Protein AF-A0A9E8ZI12-F1 (afdb_monomer_lite)

Radius of gyration: 11.43 Å; chains: 1; bounding box: 31×17×30 Å

pLDDT: mean 90.78, std 6.97, range [58.88, 96.12]

Foldseek 3Di:
DDDLVRLVVVLVVVVVCLVVCVVVVADPVLSVVLVVLSVVLVVCSVVVHDSVVSVVVNVVSSPPD

Sequence (65 aa):
MASRAEQEEYLASIAQAVDVGDFDYLPPDQIRVLNDLIAAAWNALKQGEDVAPHIDKIEQVRERR

Organism: NCBI:txid2016057

Structure (mmCIF, N/CA/C/O backbone):
data_AF-A0A9E8ZI12-F1
#
_entry.id   AF-A0A9E8ZI12-F1
#
loop_
_atom_site.group_PDB
_atom_site.id
_atom_site.type_symbol
_atom_site.label_atom_id
_atom_site.label_alt_id
_atom_site.label_comp_id
_atom_site.label_asym_id
_atom_site.label_entity_id
_atom_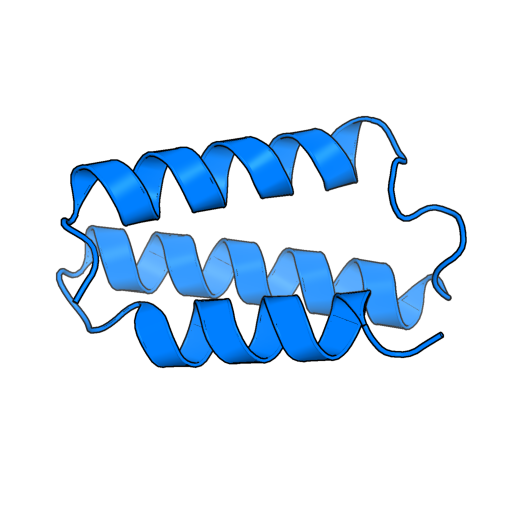site.label_seq_id
_atom_site.pdbx_PDB_ins_code
_atom_site.Cartn_x
_atom_site.Cartn_y
_atom_site.Cartn_z
_atom_site.occupancy
_atom_site.B_iso_or_equiv
_atom_site.auth_seq_id
_atom_site.auth_comp_id
_atom_site.auth_asym_id
_atom_site.auth_atom_id
_atom_site.pdbx_PDB_model_num
ATOM 1 N N . MET A 1 1 ? 0.866 -0.647 17.520 1.00 61.12 1 MET A N 1
ATOM 2 C CA . MET A 1 1 ? 0.236 -0.850 16.201 1.00 61.12 1 MET A CA 1
ATOM 3 C C . MET A 1 1 ? -0.126 0.514 15.657 1.00 61.12 1 MET A C 1
ATOM 5 O O . MET A 1 1 ? -0.582 1.329 16.452 1.00 61.12 1 MET A O 1
ATOM 9 N N . ALA A 1 2 ? 0.142 0.770 14.376 1.00 76.19 2 ALA A N 1
ATOM 10 C CA . ALA A 1 2 ? -0.272 2.007 13.722 1.00 76.19 2 ALA A CA 1
ATOM 11 C C . ALA A 1 2 ? -1.801 2.154 13.801 1.00 76.19 2 ALA A C 1
ATOM 13 O O . ALA A 1 2 ? -2.535 1.165 13.740 1.00 76.19 2 ALA A O 1
ATOM 14 N N . SER A 1 3 ? -2.272 3.378 13.981 1.00 88.81 3 SER A N 1
ATOM 15 C CA . SER A 1 3 ? -3.677 3.741 13.895 1.00 88.81 3 SER A CA 1
ATOM 16 C C . SER A 1 3 ? -4.211 3.519 12.481 1.00 88.81 3 SER A C 1
ATOM 18 O O . SER A 1 3 ? -3.468 3.482 11.501 1.00 88.81 3 SER A O 1
ATOM 20 N N . ARG A 1 4 ? -5.537 3.417 12.363 1.00 86.94 4 ARG A N 1
ATOM 21 C CA . ARG A 1 4 ? -6.212 3.282 11.066 1.00 86.94 4 ARG A CA 1
ATOM 22 C C . ARG A 1 4 ? -5.862 4.426 10.105 1.00 86.94 4 ARG A C 1
ATOM 24 O O . ARG A 1 4 ? -5.693 4.180 8.920 1.00 86.94 4 ARG A O 1
ATOM 31 N N . ALA A 1 5 ? -5.732 5.648 10.625 1.00 89.94 5 ALA A N 1
ATOM 32 C CA . ALA A 1 5 ? -5.357 6.818 9.835 1.00 89.94 5 ALA A CA 1
ATOM 33 C C . ALA A 1 5 ? -3.918 6.712 9.305 1.00 89.94 5 ALA A C 1
ATOM 35 O O . ALA A 1 5 ? -3.686 6.971 8.132 1.00 89.94 5 ALA A O 1
ATOM 36 N N . GLU A 1 6 ? -2.974 6.257 10.135 1.00 91.75 6 GLU A N 1
ATOM 37 C CA . GLU A 1 6 ? -1.582 6.033 9.711 1.00 91.75 6 GLU A CA 1
ATOM 38 C C . GLU A 1 6 ? -1.480 4.922 8.654 1.00 91.75 6 GLU A C 1
ATOM 40 O O . GLU A 1 6 ? -0.707 5.035 7.707 1.00 91.75 6 GLU A O 1
ATOM 45 N N . GLN A 1 7 ? -2.283 3.858 8.776 1.00 90.81 7 GLN A N 1
ATOM 46 C CA . GLN A 1 7 ? -2.358 2.804 7.758 1.00 90.81 7 GLN A CA 1
ATOM 47 C C . GLN A 1 7 ? -2.926 3.333 6.435 1.00 90.81 7 GLN A C 1
ATOM 49 O O . GLN A 1 7 ? -2.407 3.010 5.370 1.00 90.81 7 GLN A O 1
ATOM 54 N N . GLU A 1 8 ? -3.977 4.150 6.495 1.00 93.12 8 GLU A N 1
ATOM 55 C CA . GLU A 1 8 ? -4.601 4.766 5.323 1.00 93.12 8 GLU A CA 1
ATOM 56 C C . GLU A 1 8 ? -3.643 5.719 4.595 1.00 93.12 8 GLU A C 1
ATOM 58 O O . GLU A 1 8 ? -3.477 5.623 3.379 1.00 93.12 8 GLU A O 1
ATOM 63 N N . GLU A 1 9 ? -2.962 6.588 5.344 1.00 94.69 9 GLU A N 1
ATOM 64 C CA . GLU A 1 9 ? -1.964 7.520 4.814 1.00 94.69 9 GLU A CA 1
ATOM 65 C C . GLU A 1 9 ? -0.796 6.777 4.158 1.00 94.69 9 GLU A C 1
ATOM 67 O O . GLU A 1 9 ? -0.392 7.106 3.041 1.00 94.69 9 GLU A O 1
ATOM 72 N N . TYR A 1 10 ? -0.303 5.720 4.804 1.00 93.88 10 TYR A N 1
ATOM 73 C CA . TYR A 1 10 ? 0.744 4.873 4.247 1.00 93.88 10 TYR A CA 1
ATOM 74 C C . TYR A 1 10 ? 0.318 4.212 2.925 1.00 93.88 10 TYR A C 1
ATOM 76 O O . TYR A 1 10 ? 1.062 4.249 1.942 1.00 93.88 10 TYR A O 1
ATOM 84 N N . LEU A 1 11 ? -0.888 3.631 2.870 1.00 94.56 11 LEU A N 1
ATOM 85 C CA . LEU A 1 11 ? -1.392 2.986 1.654 1.00 94.56 11 LEU A CA 1
ATOM 86 C C . LEU A 1 11 ? -1.627 3.985 0.515 1.00 94.56 11 LEU A C 1
ATOM 88 O O . LEU A 1 11 ? -1.424 3.642 -0.650 1.00 94.56 11 LEU A O 1
ATOM 92 N N . ALA A 1 12 ? -2.032 5.215 0.834 1.00 95.88 12 ALA A N 1
ATOM 93 C CA . ALA A 1 12 ? -2.161 6.284 -0.150 1.00 95.88 12 ALA A CA 1
ATOM 94 C C . ALA A 1 12 ? -0.789 6.718 -0.684 1.00 95.88 12 ALA A C 1
ATOM 96 O O . ALA A 1 12 ? -0.600 6.807 -1.897 1.00 95.88 12 ALA A O 1
ATOM 97 N N . SER A 1 13 ? 0.180 6.924 0.214 1.00 95.69 13 SER A N 1
ATOM 98 C CA . SER A 1 13 ? 1.544 7.312 -0.146 1.00 95.69 13 SER A CA 1
ATOM 99 C C . SER A 1 13 ? 2.208 6.282 -1.054 1.00 95.69 13 SER A C 1
ATOM 101 O O . SER A 1 13 ? 2.815 6.652 -2.059 1.00 95.69 13 SER A O 1
ATOM 103 N N . ILE A 1 14 ? 2.062 4.989 -0.756 1.00 93.81 14 ILE A N 1
ATOM 104 C CA . ILE A 1 14 ? 2.693 3.975 -1.595 1.00 93.81 14 ILE A CA 1
ATOM 105 C C . ILE A 1 14 ? 1.983 3.785 -2.938 1.00 93.81 14 ILE A C 1
ATOM 107 O O . ILE A 1 14 ? 2.655 3.592 -3.947 1.00 93.81 14 ILE A O 1
ATOM 111 N N . ALA A 1 15 ? 0.651 3.874 -2.986 1.00 94.56 15 ALA A N 1
ATOM 112 C CA . ALA A 1 15 ? -0.073 3.830 -4.254 1.00 94.56 15 ALA A CA 1
ATOM 113 C C . ALA A 1 15 ? 0.404 4.957 -5.182 1.00 94.56 15 ALA A C 1
ATOM 115 O O . ALA A 1 15 ? 0.717 4.712 -6.344 1.00 94.56 15 ALA A O 1
ATOM 116 N N . GLN A 1 16 ? 0.576 6.162 -4.630 1.00 95.31 16 GLN A N 1
ATOM 117 C CA . GLN A 1 16 ? 1.138 7.289 -5.363 1.00 95.31 16 GLN A CA 1
ATOM 118 C C . GLN A 1 16 ? 2.562 7.008 -5.860 1.00 95.31 16 GLN A C 1
ATOM 120 O O . GLN A 1 16 ? 2.858 7.307 -7.012 1.00 95.31 16 GLN A O 1
ATOM 125 N N . ALA A 1 17 ? 3.430 6.427 -5.026 1.00 93.31 17 ALA A N 1
ATOM 126 C CA . ALA A 1 17 ? 4.797 6.073 -5.415 1.00 93.31 17 ALA A CA 1
ATOM 127 C C . ALA A 1 17 ? 4.828 5.076 -6.594 1.00 93.31 17 ALA A C 1
ATOM 129 O O . ALA A 1 17 ? 5.660 5.196 -7.493 1.00 93.31 17 ALA A O 1
ATOM 130 N N . VAL A 1 18 ? 3.883 4.128 -6.646 1.00 90.94 18 VAL A N 1
ATOM 131 C CA . VAL A 1 18 ? 3.724 3.242 -7.813 1.00 90.94 18 VAL A CA 1
ATOM 132 C C . VAL A 1 18 ? 3.287 4.016 -9.051 1.00 90.94 18 VAL A C 1
ATOM 134 O O . VAL A 1 18 ? 3.882 3.832 -10.111 1.00 90.94 18 VAL A O 1
ATOM 137 N N . ASP A 1 19 ? 2.295 4.895 -8.924 1.00 90.56 19 ASP A N 1
ATOM 138 C CA . ASP A 1 19 ? 1.750 5.656 -10.054 1.00 90.56 19 ASP A CA 1
ATOM 139 C C . ASP A 1 19 ? 2.775 6.608 -10.691 1.00 90.56 19 ASP A C 1
ATOM 141 O O . ASP A 1 19 ? 2.734 6.840 -11.901 1.00 90.56 19 ASP A O 1
ATOM 145 N N . VAL A 1 20 ? 3.703 7.159 -9.899 1.00 93.81 20 VAL A N 1
ATOM 146 C CA . VAL A 1 20 ? 4.757 8.069 -10.390 1.00 93.81 20 VAL A CA 1
ATOM 147 C C . VAL A 1 20 ? 6.037 7.353 -10.836 1.00 93.81 20 VAL A C 1
ATOM 149 O O . VAL A 1 20 ? 6.968 8.023 -11.283 1.00 93.81 20 VAL A O 1
AT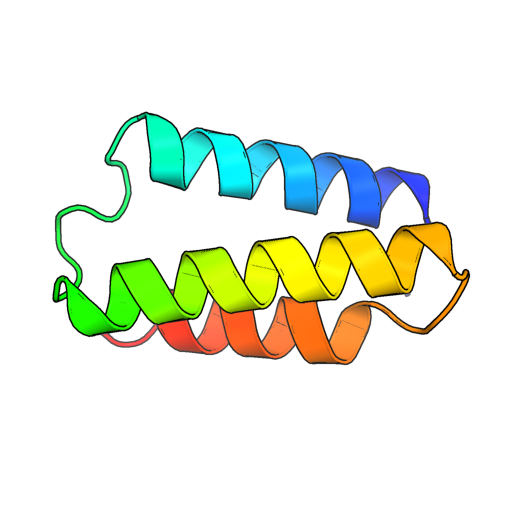OM 152 N N . GLY A 1 21 ? 6.086 6.019 -10.754 1.00 90.62 21 GLY A N 1
ATOM 153 C CA . GLY A 1 21 ? 7.231 5.224 -11.210 1.00 90.62 21 GLY A CA 1
ATOM 154 C C . GLY A 1 21 ? 8.410 5.178 -10.232 1.00 90.62 21 GLY A C 1
ATOM 155 O O . GLY A 1 21 ? 9.518 4.816 -10.627 1.00 90.62 21 GLY A O 1
ATOM 156 N N . ASP A 1 22 ? 8.207 5.481 -8.942 1.00 91.12 22 ASP A N 1
ATOM 157 C CA . ASP A 1 22 ? 9.288 5.412 -7.941 1.00 91.12 22 ASP A CA 1
ATOM 158 C C . ASP A 1 22 ? 9.867 3.992 -7.816 1.00 91.12 22 ASP A C 1
ATOM 160 O O . ASP A 1 22 ? 11.002 3.821 -7.373 1.00 91.12 22 ASP A O 1
ATOM 164 N N . PHE A 1 23 ? 9.109 2.974 -8.238 1.00 90.12 23 PHE A N 1
ATOM 165 C CA . PHE A 1 23 ? 9.495 1.564 -8.236 1.00 90.12 23 PHE A CA 1
ATOM 166 C C . PHE A 1 23 ? 9.916 1.021 -9.611 1.00 90.12 23 PHE A C 1
ATOM 168 O O . PHE A 1 23 ? 10.013 -0.194 -9.759 1.00 90.12 23 PHE A O 1
ATOM 175 N N . ASP A 1 24 ? 10.219 1.868 -10.603 1.00 88.06 24 ASP A N 1
ATOM 176 C CA . ASP A 1 24 ? 10.634 1.432 -11.955 1.00 88.06 24 ASP A CA 1
ATOM 177 C C . ASP A 1 24 ? 11.944 0.619 -11.973 1.00 88.06 24 ASP A C 1
ATOM 179 O O . ASP A 1 24 ? 12.274 -0.039 -12.960 1.00 88.06 24 ASP A O 1
ATOM 183 N N . TYR A 1 25 ? 12.698 0.635 -10.870 1.00 89.44 25 TYR A N 1
ATOM 184 C CA . TYR A 1 25 ? 13.850 -0.244 -10.667 1.00 89.44 25 TYR A CA 1
ATOM 185 C C . TYR A 1 25 ? 13.461 -1.709 -10.406 1.00 89.44 25 TYR A C 1
ATOM 187 O O . TYR A 1 25 ? 14.312 -2.592 -10.531 1.00 89.44 25 TYR A O 1
ATOM 195 N N . LEU A 1 26 ? 12.211 -1.982 -10.017 1.00 90.88 26 LEU A N 1
ATOM 196 C CA . LEU A 1 26 ? 11.707 -3.334 -9.805 1.00 90.88 26 LEU A CA 1
ATOM 197 C C . LEU A 1 26 ? 11.311 -3.988 -11.139 1.00 90.88 26 LEU A C 1
ATOM 199 O O . LEU A 1 26 ? 10.821 -3.325 -12.055 1.00 90.88 26 LEU A O 1
ATOM 203 N N . PRO A 1 27 ? 11.441 -5.318 -11.250 1.00 92.81 27 PRO A N 1
ATOM 204 C CA . PRO A 1 27 ? 10.879 -6.066 -12.366 1.00 92.81 27 PRO A CA 1
ATOM 205 C C . PRO A 1 27 ? 9.355 -5.849 -12.520 1.00 92.81 27 PRO A C 1
ATOM 207 O O . PRO A 1 27 ? 8.645 -5.757 -11.512 1.00 92.81 27 PRO A O 1
ATOM 210 N N . PRO A 1 28 ? 8.802 -5.837 -13.752 1.00 91.19 28 PRO A N 1
ATOM 211 C CA . PRO A 1 28 ? 7.372 -5.592 -13.984 1.00 91.19 28 PRO A CA 1
ATOM 212 C C . PRO A 1 28 ? 6.414 -6.551 -13.257 1.00 91.19 28 PRO A C 1
ATOM 214 O O . PRO A 1 28 ? 5.290 -6.180 -12.917 1.00 91.19 28 PRO A O 1
ATOM 217 N N . ASP A 1 29 ? 6.830 -7.796 -13.020 1.00 93.50 29 ASP A N 1
ATOM 218 C CA . ASP A 1 29 ? 6.079 -8.772 -12.228 1.00 93.50 29 ASP A CA 1
ATOM 219 C C . ASP A 1 29 ? 6.015 -8.383 -10.747 1.00 93.50 29 ASP A C 1
ATOM 221 O O . ASP A 1 29 ? 4.955 -8.514 -10.137 1.00 93.50 29 ASP A O 1
ATOM 225 N N . GLN A 1 30 ? 7.092 -7.827 -10.188 1.00 91.94 30 GLN A N 1
ATOM 226 C CA . GLN A 1 30 ? 7.101 -7.325 -8.814 1.00 91.94 30 GLN A CA 1
ATOM 227 C C . GLN A 1 30 ? 6.256 -6.061 -8.658 1.00 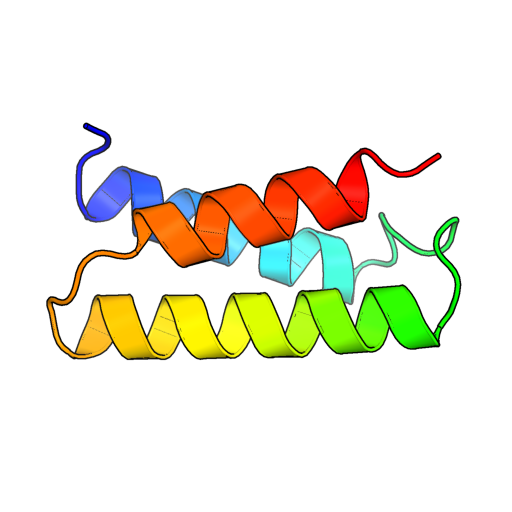91.94 30 GLN A C 1
ATOM 229 O O . GLN A 1 30 ? 5.532 -5.947 -7.673 1.00 91.94 30 GLN A O 1
ATOM 234 N N . ILE A 1 31 ? 6.263 -5.160 -9.647 1.00 92.12 31 ILE A N 1
ATOM 235 C CA . ILE A 1 31 ? 5.374 -3.984 -9.663 1.00 92.12 31 ILE A CA 1
ATOM 236 C C . ILE A 1 31 ? 3.903 -4.426 -9.670 1.00 92.12 31 ILE A C 1
ATOM 238 O O . ILE A 1 31 ? 3.079 -3.877 -8.937 1.00 92.12 31 ILE A O 1
ATOM 242 N N . ARG A 1 32 ? 3.560 -5.462 -10.450 1.00 92.31 32 ARG A N 1
ATOM 243 C CA . ARG A 1 32 ? 2.207 -6.040 -10.438 1.00 92.31 32 ARG A CA 1
ATOM 244 C C . ARG A 1 32 ? 1.851 -6.616 -9.067 1.00 92.31 32 ARG A C 1
ATOM 246 O O . ARG A 1 32 ? 0.778 -6.315 -8.556 1.00 92.31 32 ARG A O 1
ATOM 253 N N . VAL A 1 33 ? 2.757 -7.379 -8.454 1.00 93.88 33 VAL A N 1
ATOM 254 C CA . VAL A 1 33 ? 2.559 -7.909 -7.095 1.00 93.88 33 VAL A CA 1
ATOM 255 C C . VAL A 1 33 ? 2.378 -6.776 -6.080 1.00 93.88 33 VAL A C 1
ATOM 257 O O . VAL A 1 33 ? 1.511 -6.879 -5.215 1.00 93.88 33 VAL A O 1
ATOM 260 N N . LEU A 1 34 ? 3.147 -5.689 -6.189 1.00 93.44 34 LEU A N 1
ATOM 261 C CA . LEU A 1 34 ? 3.014 -4.525 -5.312 1.00 93.44 34 LEU A CA 1
ATOM 262 C C . LEU A 1 34 ? 1.612 -3.912 -5.431 1.00 93.44 34 LEU A C 1
ATOM 264 O O . LEU A 1 34 ? 0.950 -3.704 -4.417 1.00 93.44 34 LEU A O 1
ATOM 268 N N . ASN A 1 35 ? 1.128 -3.710 -6.659 1.00 93.75 35 ASN A N 1
ATOM 269 C CA . ASN A 1 35 ? -0.223 -3.213 -6.928 1.00 93.75 35 ASN A CA 1
ATOM 270 C C . ASN A 1 35 ? -1.317 -4.121 -6.349 1.00 93.75 35 ASN A C 1
ATOM 272 O O . ASN A 1 35 ? -2.239 -3.634 -5.692 1.00 93.75 35 ASN A O 1
ATOM 276 N N . ASP A 1 36 ? -1.198 -5.437 -6.534 1.00 95.38 36 ASP A N 1
ATOM 277 C CA . ASP A 1 36 ? -2.162 -6.405 -6.001 1.00 95.38 36 ASP A CA 1
ATOM 278 C C . ASP A 1 36 ? -2.189 -6.385 -4.463 1.00 95.38 36 ASP A C 1
ATOM 280 O O . ASP A 1 36 ? -3.257 -6.443 -3.846 1.00 95.38 36 ASP A O 1
ATOM 284 N N . LEU A 1 37 ? -1.020 -6.257 -3.825 1.00 95.62 37 LEU A N 1
ATOM 285 C CA . LEU A 1 37 ? -0.908 -6.160 -2.371 1.00 95.62 37 LEU A CA 1
ATOM 286 C C . LEU A 1 37 ? -1.500 -4.855 -1.829 1.00 95.62 37 LEU A C 1
ATOM 288 O O . LEU A 1 37 ? -2.204 -4.895 -0.820 1.00 95.62 37 LEU A O 1
ATOM 292 N N . ILE A 1 38 ? -1.261 -3.725 -2.500 1.00 95.31 38 ILE A N 1
ATOM 293 C CA . ILE A 1 38 ? -1.849 -2.424 -2.147 1.00 95.31 38 ILE A CA 1
ATOM 294 C C . ILE A 1 38 ? -3.376 -2.496 -2.246 1.00 95.31 38 ILE A C 1
ATOM 296 O O . ILE A 1 38 ? -4.079 -2.098 -1.315 1.00 95.31 38 ILE A O 1
ATOM 300 N N . ALA A 1 39 ? -3.910 -3.068 -3.328 1.00 96.00 39 ALA A N 1
ATOM 301 C CA . ALA A 1 39 ? -5.349 -3.251 -3.499 1.00 96.00 39 ALA A CA 1
ATOM 302 C C . ALA A 1 39 ? -5.952 -4.161 -2.413 1.00 96.00 39 ALA A C 1
ATOM 304 O O . ALA A 1 39 ? -7.012 -3.857 -1.856 1.00 96.00 39 ALA A O 1
ATOM 305 N N . ALA A 1 40 ? -5.267 -5.256 -2.069 1.00 96.06 40 ALA A N 1
ATOM 3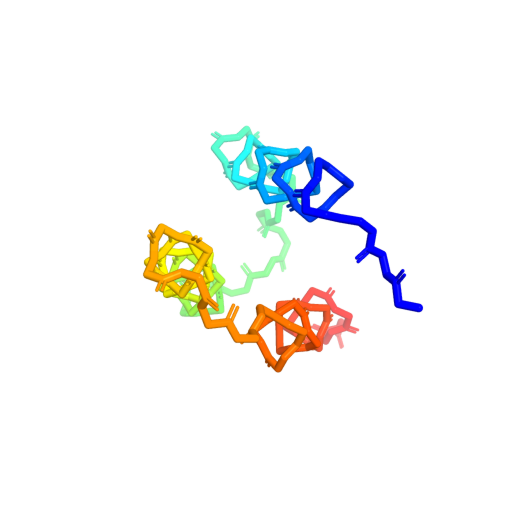06 C CA . ALA A 1 40 ? -5.681 -6.147 -0.990 1.00 96.06 40 ALA A CA 1
ATOM 307 C C . ALA A 1 40 ? -5.679 -5.438 0.376 1.00 96.06 40 ALA A C 1
ATOM 309 O O . ALA A 1 40 ? -6.644 -5.570 1.127 1.00 96.06 40 ALA A O 1
ATOM 310 N N . ALA A 1 41 ? -4.653 -4.633 0.663 1.00 95.56 41 ALA A N 1
ATOM 311 C CA . ALA A 1 41 ? -4.556 -3.852 1.894 1.00 95.56 41 ALA A CA 1
ATOM 312 C C . ALA A 1 41 ? -5.706 -2.840 2.026 1.00 95.56 41 ALA A C 1
ATOM 314 O O . ALA A 1 41 ? -6.326 -2.733 3.084 1.00 95.56 41 ALA A O 1
ATOM 315 N N . TRP A 1 42 ? -6.058 -2.152 0.934 1.00 95.75 42 TRP A N 1
ATOM 316 C CA . TRP A 1 42 ? -7.211 -1.249 0.897 1.00 95.75 42 TRP A CA 1
ATOM 317 C C . TRP A 1 42 ? -8.536 -1.966 1.151 1.00 95.75 42 TRP A C 1
ATOM 319 O O . TRP A 1 42 ? -9.418 -1.424 1.821 1.00 95.75 42 TRP A O 1
ATOM 329 N N . ASN A 1 43 ? -8.695 -3.181 0.627 1.00 96.12 43 ASN A N 1
ATOM 330 C CA . ASN A 1 43 ? -9.886 -3.988 0.879 1.00 96.12 43 ASN A CA 1
ATOM 331 C C . ASN A 1 43 ? -9.970 -4.439 2.342 1.00 96.12 43 ASN A C 1
ATOM 333 O O . ASN A 1 43 ? -11.045 -4.315 2.930 1.00 96.12 43 ASN A O 1
ATOM 337 N N . ALA A 1 44 ? -8.857 -4.881 2.934 1.00 94.12 44 ALA A N 1
ATOM 338 C CA . ALA A 1 44 ? -8.777 -5.235 4.351 1.00 94.12 44 ALA A CA 1
ATOM 339 C C . ALA A 1 44 ? -9.136 -4.030 5.242 1.00 94.12 44 ALA A C 1
ATOM 341 O O . ALA A 1 44 ? -10.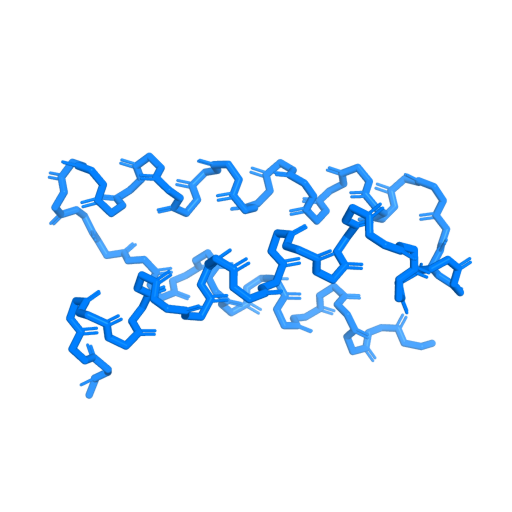023 -4.116 6.094 1.00 94.12 44 ALA A O 1
ATOM 342 N N . LEU A 1 45 ? -8.553 -2.857 4.958 1.00 92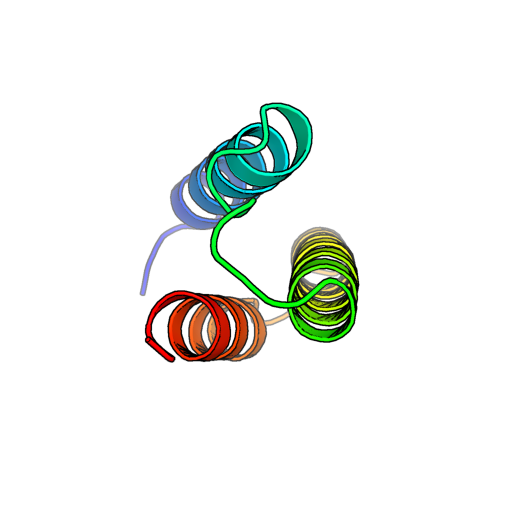.75 45 LEU A N 1
ATOM 343 C CA . LEU A 1 45 ? -8.836 -1.610 5.678 1.00 92.75 45 LEU A CA 1
ATOM 344 C C . LEU A 1 45 ? -10.330 -1.243 5.619 1.00 92.75 45 LEU A C 1
ATOM 346 O O . LEU A 1 45 ? -10.934 -0.891 6.637 1.00 92.75 45 LEU A O 1
ATOM 350 N N . LYS A 1 46 ? -10.957 -1.347 4.438 1.00 93.25 46 LYS A N 1
ATOM 351 C CA . LYS A 1 46 ? -12.396 -1.074 4.249 1.00 93.25 46 LYS A CA 1
ATOM 352 C C . LYS A 1 46 ? -13.282 -2.032 5.042 1.00 93.25 46 LYS A C 1
ATOM 354 O O . LYS A 1 46 ? -14.301 -1.598 5.573 1.00 93.25 46 LYS A O 1
ATOM 359 N N . GLN A 1 47 ? -12.884 -3.296 5.147 1.00 94.81 47 GLN A N 1
ATOM 360 C CA . GLN A 1 47 ? -13.605 -4.325 5.899 1.00 94.81 47 GLN A CA 1
ATOM 361 C C . GLN A 1 47 ? -13.340 -4.256 7.412 1.00 94.81 47 GLN A C 1
ATOM 363 O O . GLN A 1 47 ? -14.043 -4.900 8.186 1.00 94.81 47 GLN A O 1
ATOM 368 N N . GLY A 1 48 ? -12.386 -3.424 7.849 1.00 91.62 48 GLY A N 1
ATOM 369 C CA . GLY A 1 48 ? -11.978 -3.332 9.253 1.00 91.62 48 GLY A CA 1
ATOM 370 C C . GLY A 1 48 ? -11.118 -4.514 9.704 1.00 91.62 48 GLY A C 1
ATOM 371 O O . GLY A 1 48 ? -11.040 -4.785 10.900 1.00 91.62 48 GLY A O 1
ATOM 372 N N . GLU A 1 49 ? -10.509 -5.218 8.752 1.00 93.00 49 GLU A N 1
ATOM 373 C CA . GLU A 1 49 ? -9.582 -6.318 8.991 1.00 93.00 49 GLU A CA 1
ATOM 374 C C . GLU A 1 49 ? -8.173 -5.801 9.310 1.00 93.00 49 GLU A C 1
ATOM 376 O O . GLU A 1 49 ? -7.864 -4.617 9.147 1.00 93.00 49 GLU A O 1
ATOM 381 N N . ASP A 1 50 ? -7.306 -6.704 9.771 1.00 89.06 50 ASP A N 1
ATOM 382 C CA . ASP A 1 50 ? -5.906 -6.379 10.023 1.00 89.06 50 ASP A CA 1
ATOM 383 C C . ASP A 1 50 ? -5.142 -6.165 8.709 1.00 89.06 50 ASP A C 1
ATOM 385 O O . ASP A 1 50 ? -5.006 -7.061 7.875 1.00 89.06 50 ASP A O 1
ATOM 389 N N . VAL A 1 51 ? -4.618 -4.954 8.543 1.00 92.38 51 VAL A N 1
ATOM 390 C CA . VAL A 1 51 ? -3.884 -4.513 7.353 1.00 92.38 51 VAL A CA 1
ATOM 391 C C . VAL A 1 51 ? -2.385 -4.818 7.468 1.00 92.38 51 VAL A C 1
ATOM 393 O O . VAL A 1 51 ? -1.688 -4.870 6.451 1.00 92.38 51 VAL A O 1
ATOM 396 N N . ALA A 1 52 ? -1.871 -5.067 8.680 1.00 90.12 52 ALA A N 1
ATOM 397 C CA . ALA A 1 52 ? -0.440 -5.257 8.925 1.00 90.12 52 ALA A CA 1
ATOM 398 C C . ALA A 1 52 ? 0.198 -6.368 8.062 1.00 90.12 52 ALA A C 1
ATOM 400 O O . ALA A 1 52 ? 1.225 -6.097 7.441 1.00 90.12 52 ALA A O 1
ATOM 401 N N . PRO A 1 53 ? -0.422 -7.554 7.872 1.00 91.56 53 PRO A N 1
ATOM 402 C CA . PRO A 1 53 ? 0.158 -8.604 7.033 1.00 91.56 53 PRO A CA 1
ATOM 403 C C . PRO A 1 53 ? 0.304 -8.212 5.556 1.00 91.56 53 PRO A C 1
ATOM 405 O O . PRO A 1 53 ? 1.125 -8.788 4.838 1.00 91.56 53 PRO A O 1
ATOM 408 N N . HIS A 1 54 ? -0.517 -7.275 5.075 1.00 92.88 54 HIS A N 1
ATOM 409 C CA . HIS A 1 54 ? -0.418 -6.755 3.714 1.00 92.88 54 HIS A CA 1
ATOM 410 C C . HIS A 1 54 ? 0.707 -5.726 3.610 1.00 92.88 54 HIS A C 1
ATOM 412 O O . HIS A 1 54 ? 1.518 -5.820 2.692 1.00 92.88 54 HIS A O 1
ATOM 418 N N . ILE A 1 55 ? 0.797 -4.811 4.579 1.00 91.62 55 ILE A N 1
ATOM 419 C CA . ILE A 1 55 ? 1.878 -3.819 4.679 1.00 91.62 55 ILE A CA 1
ATOM 420 C C . ILE A 1 55 ? 3.242 -4.513 4.757 1.00 91.62 55 ILE A C 1
ATOM 422 O O . ILE A 1 55 ? 4.135 -4.187 3.980 1.00 91.62 55 ILE A O 1
ATOM 426 N N . ASP A 1 56 ? 3.380 -5.547 5.587 1.00 92.69 56 ASP A N 1
ATOM 427 C CA . ASP A 1 56 ? 4.637 -6.292 5.722 1.00 92.69 56 ASP A CA 1
ATOM 428 C C . ASP A 1 56 ? 5.084 -6.924 4.395 1.00 92.69 56 ASP A C 1
ATOM 430 O O . ASP A 1 56 ? 6.267 -6.920 4.053 1.00 92.69 56 ASP A O 1
ATOM 434 N N . LYS A 1 57 ? 4.144 -7.454 3.603 1.00 93.94 57 LYS A N 1
ATOM 435 C CA . LYS A 1 57 ? 4.450 -8.016 2.277 1.00 93.94 57 LYS A CA 1
ATOM 436 C C . LYS A 1 57 ? 4.847 -6.938 1.276 1.00 93.94 57 LYS A C 1
ATOM 438 O O . LYS A 1 57 ? 5.724 -7.175 0.451 1.00 93.94 57 LYS A O 1
ATOM 443 N N . ILE A 1 58 ? 4.205 -5.775 1.339 1.00 92.81 58 ILE A N 1
ATOM 444 C CA . ILE A 1 58 ? 4.537 -4.627 0.497 1.00 92.81 58 ILE A CA 1
ATOM 445 C C . ILE A 1 58 ? 5.973 -4.156 0.782 1.00 92.81 58 ILE A C 1
ATOM 447 O O . ILE A 1 58 ? 6.737 -3.926 -0.157 1.00 92.81 58 ILE A O 1
ATOM 451 N N . GLU A 1 59 ? 6.359 -4.064 2.057 1.00 91.81 59 GLU A N 1
ATOM 452 C CA . GLU A 1 59 ? 7.734 -3.736 2.462 1.00 91.81 59 GLU A CA 1
ATOM 453 C C . GLU A 1 59 ? 8.732 -4.803 1.977 1.00 91.81 59 GLU A C 1
ATOM 455 O O . GLU A 1 59 ? 9.755 -4.488 1.371 1.00 91.81 59 GLU A O 1
ATOM 460 N N . GLN A 1 60 ? 8.396 -6.088 2.111 1.00 91.38 60 GLN A N 1
ATOM 461 C CA . GLN A 1 60 ? 9.260 -7.165 1.612 1.00 91.38 60 GLN A CA 1
ATOM 462 C C . GLN A 1 60 ? 9.500 -7.110 0.101 1.00 91.38 60 GLN A C 1
ATOM 464 O O . GLN A 1 60 ? 10.575 -7.493 -0.353 1.00 91.38 60 GLN A O 1
ATOM 469 N N . VAL A 1 61 ? 8.510 -6.698 -0.693 1.00 88.69 61 VAL A N 1
ATOM 470 C CA . VAL A 1 61 ? 8.673 -6.599 -2.150 1.00 88.69 61 VAL A CA 1
ATOM 471 C C . VAL A 1 61 ? 9.548 -5.401 -2.515 1.00 88.69 61 VAL A C 1
ATOM 473 O O . VAL A 1 61 ? 10.434 -5.555 -3.349 1.00 88.69 61 VAL A O 1
ATOM 476 N N . ARG A 1 62 ? 9.383 -4.240 -1.867 1.00 83.00 62 ARG A N 1
ATOM 477 C CA . ARG A 1 62 ? 10.219 -3.064 -2.181 1.00 83.00 62 ARG A CA 1
ATOM 478 C C . ARG A 1 62 ? 11.674 -3.198 -1.716 1.00 83.00 62 ARG A C 1
ATOM 480 O O . ARG A 1 62 ? 12.558 -2.571 -2.290 1.00 83.00 62 ARG A O 1
ATOM 487 N N . GLU A 1 63 ? 11.931 -3.978 -0.664 1.00 84.06 63 GLU A N 1
ATOM 488 C CA . GLU A 1 63 ? 13.278 -4.166 -0.105 1.00 84.06 63 GLU A CA 1
ATOM 489 C C . GLU A 1 63 ? 14.104 -5.226 -0.849 1.00 84.06 63 GLU A C 1
ATOM 491 O O . GLU A 1 63 ? 15.324 -5.290 -0.670 1.00 84.06 63 GLU A O 1
ATOM 496 N N . ARG A 1 64 ? 13.475 -6.036 -1.713 1.00 69.88 64 ARG A N 1
ATOM 497 C CA . ARG A 1 64 ? 14.151 -7.008 -2.588 1.00 69.88 64 ARG A CA 1
ATOM 498 C C . ARG A 1 64 ? 14.873 -6.287 -3.730 1.00 69.88 64 ARG A C 1
ATOM 500 O O . ARG A 1 64 ? 14.397 -6.252 -4.861 1.00 69.88 64 ARG A O 1
ATOM 507 N N . ARG A 1 65 ? 16.020 -5.698 -3.398 1.00 58.88 65 ARG A N 1
ATOM 508 C CA . ARG A 1 65 ? 17.026 -5.225 -4.356 1.00 58.88 65 ARG A CA 1
ATOM 509 C C . ARG A 1 65 ? 17.809 -6.379 -4.970 1.00 58.88 65 ARG A C 1
ATOM 511 O O . ARG A 1 65 ? 18.061 -7.369 -4.246 1.00 58.88 65 ARG A O 1
#

Secondary structure (DSSP, 8-state):
---HHHHHHHHHHHHHHHHTTTTTTS-HHHHHHHHHHHHHHHHHHHHT---HHHHHHHHHHHH--